Protein AF-A0A961TMH9-F1 (afdb_monomer)

Foldseek 3Di:
DDDDDDDDDDDDDDDDPPPPPPPPPPPQLDCDFVNVQQVLCCVVVVAPDRWAFDQADPQWTWTAGPVGFIKTWHDDPQWIKIWGADPVGIDIDTAWGWDDDRQKIWIQHPVGIWIWGGDPNHIDTDD

Solvent-accessible surface area (backbone atoms only — not comparable to full-atom values): 8004 Å² total; per-residue (Å²): 133,90,82,86,85,92,83,87,86,80,89,80,89,80,82,81,78,83,76,77,75,76,72,74,81,68,84,77,61,64,85,45,72,66,56,50,41,36,52,46,48,24,63,76,69,66,45,96,52,80,41,45,78,76,53,71,58,97,85,23,44,29,31,33,39,95,89,67,52,59,39,32,28,36,79,59,87,58,28,45,30,40,38,38,68,57,98,92,40,81,47,74,49,71,71,28,34,52,50,82,55,80,48,35,39,40,38,41,38,96,91,48,73,50,36,30,38,53,56,96,85,41,74,44,84,44,136

Mean predicted aligned error: 11.3 Å

Sequence (127 aa):
MKSSTCFAVSALAIVAMLAGKARAISDDTEWTDELVCSAGLANYFFLNAAPKRIGEIEGWYAFRSASGATYDCQLQGDVVAFRWKNDSGPMASRSTQFKKSGNTLTIIGDLGTARFRLTDGKWSFVE

Nearest PDB structures (foldseek):
  2qmi-assembly1_C  TM=5.873E-01  e=2.800E-01  Pyrococcus abyssi
  4jpd-assembly1_A  TM=3.457E-01  e=1.145E+00  Burkholderia cenocepacia J2315
  2ga5-assembly1_A  TM=2.977E-01  e=2.192E+00  Saccharomyces cerevisiae
  1yyp-assembly1_A-2  TM=2.680E-01  e=1.145E+00  Human betaherpesvirus 5
  5ixa-assembly1_A  TM=3.631E-01  e=3.569E+00  Human herpesvirus 5 strain AD169

pLDDT: mean 83.45, std 20.76, range [36.0, 98.06]

Secondary structure (DSSP, 8-state):
--------------------------------HHHHHHHHHHHHTT-SSPPEEEEEETTEEEEE-TTS-EEEEEEETTEEEEEEEETTEEEEEEEEEEEEETTEEEEEETTEEEEEEEETTEEEEE-

Structure (mmCIF, N/CA/C/O backbone):
data_AF-A0A961TMH9-F1
#
_entry.id   AF-A0A961TMH9-F1
#
loop_
_atom_site.group_PDB
_atom_site.id
_atom_site.type_symbol
_atom_site.label_atom_id
_atom_site.label_alt_id
_atom_site.label_comp_id
_atom_site.label_asym_id
_atom_site.label_entity_id
_atom_site.label_seq_id
_atom_site.pdbx_PDB_ins_code
_atom_site.Cartn_x
_atom_site.Cartn_y
_atom_site.Cartn_z
_atom_site.occupancy
_atom_site.B_iso_or_equiv
_atom_site.auth_seq_id
_atom_site.auth_comp_id
_atom_site.auth_asym_id
_atom_site.auth_atom_id
_atom_site.pdbx_PDB_model_num
ATOM 1 N N . MET A 1 1 ? -75.963 -35.565 34.763 1.00 39.09 1 MET A N 1
ATOM 2 C CA . MET A 1 1 ? -74.943 -35.883 33.737 1.00 39.09 1 MET A CA 1
ATOM 3 C C . MET A 1 1 ? -74.011 -34.679 33.597 1.00 39.09 1 MET A C 1
ATOM 5 O O . MET A 1 1 ? -74.501 -33.566 33.711 1.00 39.09 1 MET A O 1
ATOM 9 N N . LYS A 1 2 ? -72.700 -34.946 33.457 1.00 36.00 2 LYS A N 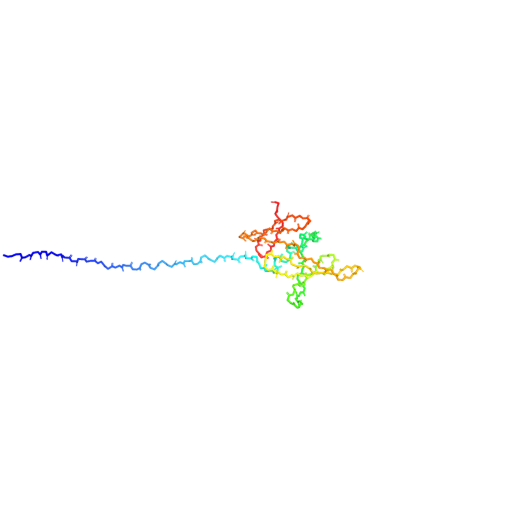1
ATOM 10 C CA . LYS A 1 2 ? -71.545 -34.065 33.113 1.00 36.00 2 LYS A CA 1
ATOM 11 C C . LYS A 1 2 ? -71.925 -32.898 32.163 1.00 36.00 2 LYS A C 1
ATOM 13 O O . LYS A 1 2 ? -72.850 -33.087 31.391 1.00 36.00 2 LYS A O 1
ATOM 18 N N . SER A 1 3 ? -71.294 -31.721 32.061 1.00 38.97 3 SER A N 1
ATOM 19 C CA . SER A 1 3 ? -69.900 -31.253 32.226 1.00 38.97 3 SER A CA 1
ATOM 20 C C . SER A 1 3 ? -69.911 -29.706 32.047 1.00 38.97 3 SER A C 1
ATOM 22 O O . SER A 1 3 ? -70.743 -29.213 31.297 1.00 38.97 3 SER A O 1
ATOM 24 N N . SER A 1 4 ? -69.165 -28.907 32.822 1.00 44.44 4 SER A N 1
ATOM 25 C CA . SER A 1 4 ? -67.848 -28.289 32.505 1.00 44.44 4 SER A CA 1
ATOM 26 C C . SER A 1 4 ? -67.847 -26.911 31.797 1.00 44.44 4 SER A C 1
ATOM 28 O O . SER A 1 4 ? -68.197 -26.807 30.631 1.00 44.44 4 SER A O 1
ATOM 30 N N . THR A 1 5 ? -67.286 -25.930 32.534 1.00 46.62 5 THR A N 1
ATOM 31 C CA . THR A 1 5 ? -66.358 -24.819 32.159 1.00 46.62 5 THR A CA 1
ATOM 32 C C . THR A 1 5 ? -66.803 -23.706 31.191 1.00 46.62 5 THR A C 1
ATOM 34 O O . THR A 1 5 ? -67.273 -23.991 30.105 1.00 46.62 5 THR A O 1
ATOM 37 N N . CYS A 1 6 ? -66.774 -22.407 31.543 1.00 42.47 6 CYS A N 1
ATOM 38 C CA . CYS A 1 6 ? -65.696 -21.495 32.010 1.00 42.47 6 CYS A CA 1
ATOM 39 C C . CYS A 1 6 ? -64.950 -20.803 30.843 1.00 42.47 6 CYS A C 1
ATOM 41 O O . CYS A 1 6 ? -64.363 -21.491 30.019 1.00 42.47 6 CYS A O 1
ATOM 43 N N . PHE A 1 7 ? -64.999 -19.461 30.808 1.00 38.69 7 PHE A N 1
ATOM 44 C CA . PHE A 1 7 ? -63.887 -18.490 30.683 1.00 38.69 7 PHE A CA 1
ATOM 45 C C . PHE A 1 7 ? -64.272 -17.216 29.910 1.00 38.69 7 PHE A C 1
ATOM 47 O O . PHE A 1 7 ? -64.633 -17.238 28.737 1.00 38.69 7 PHE A O 1
ATOM 54 N N . ALA A 1 8 ? -64.158 -16.092 30.622 1.00 44.66 8 ALA A N 1
ATOM 55 C CA . ALA A 1 8 ? -64.150 -14.737 30.095 1.00 44.66 8 ALA A CA 1
ATOM 56 C C . ALA A 1 8 ? -62.844 -14.468 29.333 1.00 44.66 8 ALA A C 1
ATOM 58 O O . ALA A 1 8 ? -61.788 -14.948 29.743 1.00 44.66 8 ALA A O 1
ATOM 59 N N . VAL A 1 9 ? -62.895 -13.638 28.289 1.00 44.34 9 VAL A N 1
ATOM 60 C CA . VAL A 1 9 ? -61.691 -13.036 27.704 1.00 44.34 9 VAL A CA 1
ATOM 61 C C . VAL A 1 9 ? -61.907 -11.533 27.603 1.00 44.34 9 VAL A C 1
ATOM 63 O O . VAL A 1 9 ? -62.640 -11.040 26.749 1.00 44.34 9 VAL A O 1
ATOM 66 N N . SER A 1 10 ? -61.273 -10.823 28.531 1.00 41.34 10 SER A N 1
ATOM 67 C CA . SER A 1 10 ? -61.098 -9.376 28.515 1.00 41.34 10 SER A CA 1
ATOM 68 C C . SER A 1 10 ? -59.789 -9.007 27.816 1.00 41.34 10 SER A C 1
ATOM 70 O O . SER A 1 10 ? -58.779 -9.665 28.030 1.00 41.34 10 SER A O 1
ATOM 72 N N . ALA A 1 11 ? -59.846 -7.872 27.113 1.00 43.22 11 ALA A N 1
ATOM 73 C CA . ALA A 1 11 ? -58.819 -6.832 26.980 1.00 43.22 11 ALA A CA 1
ATOM 74 C C . ALA A 1 11 ? -57.472 -7.158 26.295 1.00 43.22 11 ALA A C 1
ATOM 76 O O . ALA A 1 11 ? -56.721 -8.021 26.721 1.00 43.22 11 ALA A O 1
ATOM 77 N N . LEU A 1 12 ? -57.089 -6.335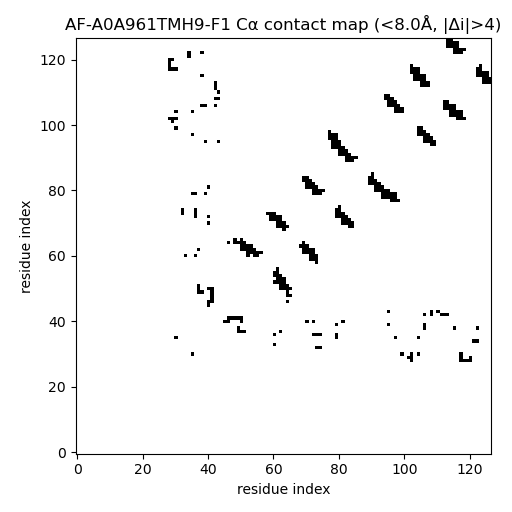 25.312 1.00 39.19 12 LEU A N 1
ATOM 78 C CA . LEU A 1 12 ? -56.139 -5.221 25.498 1.00 39.19 12 LEU A CA 1
ATOM 79 C C . LEU A 1 12 ? -55.905 -4.528 24.141 1.00 39.19 12 LEU A C 1
ATOM 81 O O . LEU A 1 12 ? -55.494 -5.164 23.174 1.00 39.19 12 LEU A O 1
ATOM 85 N N . ALA A 1 13 ? -56.128 -3.216 24.075 1.00 45.12 13 ALA A N 1
ATOM 86 C CA . ALA A 1 13 ? -55.673 -2.394 22.957 1.00 45.12 13 ALA A CA 1
ATOM 87 C C . ALA A 1 13 ? -54.180 -2.082 23.148 1.00 45.12 13 ALA A C 1
ATOM 89 O O . ALA A 1 13 ? -53.793 -1.477 24.147 1.00 45.12 13 ALA A O 1
ATOM 90 N N . ILE A 1 14 ? -53.340 -2.512 22.205 1.00 50.72 14 ILE A N 1
ATOM 91 C CA . ILE A 1 14 ? -51.897 -2.254 22.219 1.00 50.72 14 ILE A CA 1
ATOM 92 C C . ILE A 1 14 ? -51.642 -0.900 21.550 1.00 50.72 14 ILE A C 1
ATOM 94 O O . ILE A 1 14 ? -51.856 -0.734 20.350 1.00 50.72 14 ILE A O 1
ATOM 98 N N . VAL A 1 15 ? -51.172 0.068 22.337 1.00 52.44 15 VAL A N 1
ATOM 99 C CA . VAL A 1 15 ? -50.635 1.342 21.845 1.00 52.44 15 VAL A CA 1
ATOM 100 C C . VAL A 1 15 ? -49.281 1.062 21.195 1.00 52.44 15 VAL A C 1
ATOM 102 O O . VAL A 1 15 ? -48.313 0.717 21.872 1.00 52.44 15 VAL A O 1
ATOM 105 N N . ALA A 1 16 ? -49.211 1.192 19.871 1.00 50.22 16 ALA A N 1
ATOM 106 C CA . ALA A 1 16 ? -47.964 1.101 19.127 1.00 50.22 16 ALA A CA 1
ATOM 107 C C . ALA A 1 16 ? -47.117 2.358 19.385 1.00 50.22 16 ALA A C 1
ATOM 109 O O . ALA A 1 16 ? -47.379 3.429 18.838 1.00 50.22 16 ALA A O 1
ATOM 110 N N . MET A 1 17 ? -46.094 2.231 20.231 1.00 44.44 17 MET A N 1
ATOM 111 C CA . MET A 1 17 ? -45.048 3.241 20.355 1.00 44.44 17 MET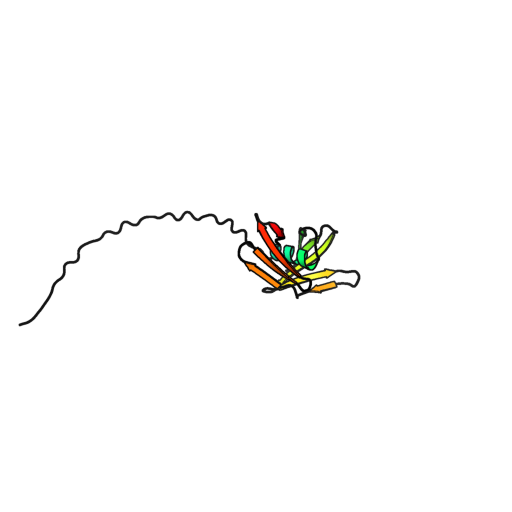 A CA 1
ATOM 112 C C . MET A 1 17 ? -44.183 3.210 19.092 1.00 44.44 17 MET A C 1
ATOM 114 O O . MET A 1 17 ? -43.397 2.286 18.879 1.00 44.44 17 MET A O 1
ATOM 118 N N . LEU A 1 18 ? -44.323 4.235 18.252 1.00 47.03 18 LEU A N 1
ATOM 119 C CA . LEU A 1 18 ? -43.384 4.555 17.181 1.00 47.03 18 LEU A CA 1
ATOM 120 C C . LEU A 1 18 ? -42.065 5.028 17.808 1.00 47.03 18 LEU A C 1
ATOM 122 O O . LEU A 1 18 ? -41.798 6.220 17.934 1.00 47.03 18 LEU A O 1
ATOM 126 N N . ALA A 1 19 ? -41.231 4.074 18.217 1.00 53.84 19 ALA A N 1
ATOM 127 C CA . ALA A 1 19 ? -39.822 4.320 18.466 1.00 53.84 19 ALA A CA 1
ATOM 128 C C . ALA A 1 19 ? -39.150 4.569 17.110 1.00 53.84 19 ALA A C 1
ATOM 130 O O . ALA A 1 19 ? -38.723 3.640 16.419 1.00 53.84 19 ALA A O 1
ATOM 131 N N . GLY A 1 20 ? -39.095 5.839 16.709 1.00 42.19 20 GLY A N 1
ATOM 132 C CA . GLY A 1 20 ? -38.206 6.295 15.654 1.00 42.19 20 GLY A CA 1
ATOM 133 C C . GLY A 1 20 ? -36.780 5.932 16.047 1.00 42.19 20 GLY A C 1
ATOM 134 O O . GLY A 1 20 ? -36.162 6.609 16.865 1.00 42.19 20 GLY A O 1
ATOM 135 N N . LYS A 1 21 ? -36.261 4.834 15.491 1.00 45.84 21 LYS A N 1
ATOM 136 C CA . LYS A 1 21 ? -34.830 4.551 15.501 1.00 45.84 21 LYS A CA 1
ATOM 137 C C . LYS A 1 21 ? -34.163 5.700 14.758 1.00 45.84 21 LYS A C 1
ATOM 139 O O . LYS A 1 21 ? -34.158 5.721 13.528 1.00 45.84 21 LYS A O 1
ATOM 144 N N . ALA A 1 22 ? -33.603 6.648 15.502 1.00 51.56 22 ALA A N 1
ATOM 145 C CA . ALA A 1 22 ? -32.507 7.448 14.998 1.00 51.56 22 ALA A CA 1
ATOM 146 C C . ALA A 1 22 ? -31.460 6.446 14.496 1.00 51.56 22 ALA A C 1
ATOM 148 O O . ALA A 1 22 ? -30.851 5.721 15.284 1.00 51.56 22 ALA A O 1
ATOM 149 N N . ARG A 1 23 ? -31.323 6.320 13.173 1.00 44.03 23 ARG A N 1
ATOM 150 C CA . ARG A 1 23 ? -30.123 5.724 12.599 1.00 44.03 23 ARG A CA 1
ATOM 151 C C . ARG A 1 23 ? -28.995 6.628 13.071 1.00 44.03 23 ARG A C 1
ATOM 153 O O . ARG A 1 23 ? -28.899 7.763 12.616 1.00 44.03 23 ARG A O 1
ATOM 160 N N . ALA A 1 24 ? -28.193 6.144 14.015 1.00 48.50 24 ALA A N 1
ATOM 161 C CA . ALA A 1 24 ? -26.837 6.638 14.132 1.00 48.50 24 ALA A CA 1
ATOM 162 C C . ALA A 1 24 ? -26.253 6.523 12.722 1.00 48.50 24 ALA A C 1
ATOM 164 O O . ALA A 1 24 ? -26.231 5.431 12.150 1.00 48.50 24 ALA A O 1
ATOM 165 N N . ILE A 1 25 ? -25.915 7.661 12.123 1.00 44.00 25 ILE A N 1
ATOM 166 C CA . ILE A 1 25 ? -25.046 7.687 10.958 1.00 44.00 25 ILE A CA 1
ATOM 167 C C . ILE A 1 25 ? -23.722 7.186 11.518 1.00 44.00 25 ILE A C 1
ATOM 169 O O . ILE A 1 25 ? -22.985 7.927 12.161 1.00 44.00 25 ILE A O 1
ATOM 173 N N . SER A 1 26 ? -23.528 5.875 11.422 1.00 44.66 26 SER A N 1
ATOM 174 C CA . SER A 1 26 ? -22.214 5.291 11.541 1.00 44.66 26 SER A CA 1
ATOM 175 C C . SER A 1 26 ? -21.420 5.924 10.412 1.00 44.66 26 SER A C 1
ATOM 177 O O . SER A 1 26 ? -21.771 5.749 9.244 1.00 44.66 26 SER A O 1
ATOM 179 N N . ASP A 1 27 ? -20.428 6.741 10.748 1.00 50.25 27 ASP A N 1
ATOM 180 C CA . ASP A 1 27 ? -19.329 7.009 9.830 1.00 50.25 27 ASP A CA 1
ATOM 181 C C . ASP A 1 27 ? -18.635 5.653 9.642 1.00 50.25 27 ASP A C 1
ATOM 183 O O . ASP A 1 27 ? -17.678 5.322 10.345 1.00 50.25 27 ASP A O 1
ATOM 187 N N . ASP A 1 28 ? -19.198 4.808 8.770 1.00 56.50 28 ASP A N 1
ATOM 188 C CA . ASP A 1 28 ? -18.676 3.494 8.396 1.00 56.50 28 ASP A CA 1
ATOM 189 C C . ASP A 1 28 ? -17.413 3.721 7.559 1.00 56.50 28 ASP A C 1
ATOM 191 O O . ASP A 1 28 ? -17.350 3.497 6.352 1.00 56.50 28 ASP A O 1
ATOM 195 N N . THR A 1 29 ? -16.386 4.242 8.221 1.00 73.19 29 THR A N 1
ATOM 196 C CA . THR A 1 29 ? -15.031 4.331 7.713 1.00 73.19 29 THR A CA 1
ATOM 197 C C . THR A 1 29 ? -14.500 2.899 7.675 1.00 73.19 29 THR A C 1
ATOM 199 O O . THR A 1 29 ? -13.925 2.393 8.640 1.00 73.19 29 THR A O 1
ATOM 202 N N . GLU A 1 30 ? -14.789 2.210 6.572 1.00 89.56 30 GLU A N 1
ATOM 203 C CA . GLU A 1 30 ? -14.413 0.822 6.319 1.00 89.56 30 GLU A CA 1
ATOM 204 C C . GLU A 1 30 ? -13.114 0.736 5.503 1.00 89.56 30 GLU A C 1
ATOM 206 O O . GLU A 1 30 ? -12.812 1.567 4.643 1.00 89.56 30 GLU A O 1
ATOM 211 N N . TRP A 1 31 ? -12.333 -0.313 5.756 1.00 94.69 31 TRP A N 1
ATOM 212 C CA . TRP A 1 31 ? -11.161 -0.652 4.958 1.00 94.69 31 TRP A CA 1
ATOM 213 C C . TRP A 1 31 ? -11.551 -1.115 3.552 1.00 94.69 31 TRP A C 1
ATOM 215 O O . TRP A 1 31 ? -11.827 -2.298 3.331 1.00 94.69 31 TRP A O 1
ATOM 225 N N . THR A 1 32 ? -11.500 -0.195 2.592 1.00 94.94 32 THR A N 1
ATOM 226 C CA . THR A 1 32 ? -11.625 -0.509 1.163 1.00 94.94 32 THR A CA 1
ATOM 227 C C . THR A 1 32 ? -10.399 -1.260 0.646 1.00 94.94 32 THR A C 1
ATOM 229 O O . THR A 1 32 ? -9.314 -1.195 1.232 1.00 94.94 32 THR A O 1
ATOM 232 N N . ASP A 1 33 ? -10.548 -1.952 -0.481 1.00 95.75 33 ASP A N 1
ATOM 233 C CA . ASP A 1 33 ? -9.452 -2.712 -1.089 1.00 95.75 33 ASP A CA 1
ATOM 234 C C . ASP A 1 33 ? -8.279 -1.810 -1.490 1.00 95.75 33 ASP A C 1
ATOM 236 O O . ASP A 1 33 ? -7.118 -2.164 -1.284 1.00 95.75 33 ASP A O 1
ATOM 240 N N . GLU A 1 34 ? -8.577 -0.595 -1.958 1.00 95.44 34 GLU A N 1
ATOM 241 C CA . GLU A 1 34 ? -7.581 0.442 -2.232 1.00 95.44 34 GLU A CA 1
ATOM 242 C C . GLU A 1 34 ? -6.773 0.803 -0.973 1.00 95.44 34 GLU A C 1
ATOM 244 O O . GLU A 1 34 ? -5.543 0.887 -1.025 1.00 95.44 34 GLU A O 1
ATOM 249 N N . LEU A 1 35 ? -7.443 0.986 0.170 1.00 96.44 35 LEU A N 1
ATOM 250 C CA . LEU A 1 35 ? -6.789 1.333 1.434 1.00 96.44 35 LEU A CA 1
ATOM 251 C C . LEU A 1 35 ? -5.934 0.180 1.968 1.00 96.44 35 LEU A C 1
ATOM 253 O O . LEU A 1 35 ? -4.819 0.418 2.434 1.00 96.44 35 LEU A O 1
ATOM 257 N N . VAL A 1 36 ? -6.413 -1.064 1.853 1.00 97.38 36 VAL A N 1
ATOM 258 C CA . VAL A 1 36 ? -5.622 -2.258 2.193 1.00 97.38 36 VAL A CA 1
ATOM 259 C C . VAL A 1 36 ? -4.387 -2.348 1.305 1.00 97.38 36 VAL A C 1
ATOM 261 O O . VAL A 1 36 ? -3.291 -2.569 1.812 1.00 97.38 36 VAL A O 1
ATOM 264 N N . CYS A 1 37 ? -4.539 -2.126 -0.001 1.00 97.44 37 CYS A N 1
ATOM 265 C CA . CYS A 1 37 ? -3.424 -2.109 -0.938 1.00 97.44 37 CYS A CA 1
ATOM 266 C C . CYS A 1 37 ? -2.392 -1.031 -0.595 1.00 97.44 37 CYS A C 1
ATOM 268 O O . CYS A 1 37 ? -1.196 -1.310 -0.550 1.00 97.44 37 CYS A O 1
ATOM 270 N N . SER A 1 38 ? -2.848 0.187 -0.309 1.00 97.19 38 SER A N 1
ATOM 271 C CA . SER A 1 38 ? -1.988 1.307 0.074 1.00 97.19 38 SER A CA 1
ATOM 272 C C . SER A 1 38 ? -1.178 1.002 1.344 1.00 97.19 38 SER A C 1
ATOM 274 O O . SER A 1 38 ? 0.043 1.179 1.348 1.00 97.19 38 SER A O 1
ATOM 276 N N . ALA A 1 39 ? -1.823 0.470 2.389 1.00 96.69 39 ALA A N 1
ATOM 277 C CA . ALA A 1 39 ? -1.158 0.064 3.630 1.00 96.69 39 ALA A CA 1
ATOM 278 C C . ALA A 1 39 ? -0.229 -1.150 3.431 1.00 96.69 39 ALA A C 1
ATOM 280 O O . ALA A 1 39 ? 0.885 -1.184 3.954 1.00 96.69 39 ALA A O 1
ATOM 281 N N . GLY A 1 40 ? -0.652 -2.129 2.627 1.00 96.50 40 GLY A N 1
ATOM 282 C CA . GLY A 1 40 ? 0.141 -3.306 2.278 1.00 96.50 40 GLY A CA 1
ATOM 283 C C . GLY A 1 40 ? 1.434 -2.940 1.551 1.00 96.50 40 GLY A C 1
ATOM 284 O O . GLY A 1 40 ? 2.500 -3.422 1.929 1.00 96.50 40 GLY A O 1
ATOM 285 N N . LEU A 1 41 ? 1.359 -2.036 0.569 1.00 96.56 41 LEU A N 1
ATOM 286 C CA . LEU A 1 41 ? 2.529 -1.492 -0.124 1.00 96.56 41 LEU A CA 1
ATOM 287 C C . LEU A 1 41 ? 3.455 -0.744 0.835 1.00 96.56 41 LEU A C 1
ATOM 289 O O . LEU A 1 41 ? 4.671 -0.915 0.765 1.00 96.56 41 LEU A O 1
ATOM 293 N N . ALA A 1 42 ? 2.891 0.063 1.738 1.00 95.25 42 ALA A N 1
ATOM 294 C CA . ALA A 1 42 ? 3.679 0.786 2.727 1.00 95.25 42 ALA A CA 1
ATOM 295 C C . ALA A 1 42 ? 4.458 -0.159 3.651 1.00 95.25 42 ALA A C 1
ATOM 297 O O . ALA A 1 42 ? 5.632 0.094 3.908 1.00 95.25 42 ALA A O 1
ATOM 298 N N . ASN A 1 43 ? 3.843 -1.266 4.081 1.00 95.31 43 ASN A N 1
ATOM 299 C CA . ASN A 1 43 ? 4.522 -2.296 4.864 1.00 95.31 43 ASN A CA 1
ATOM 300 C C . ASN A 1 43 ? 5.580 -3.052 4.042 1.00 95.31 43 ASN A C 1
ATOM 302 O O . ASN A 1 43 ? 6.729 -3.142 4.454 1.00 95.31 43 ASN A O 1
ATOM 306 N N . TYR A 1 44 ? 5.204 -3.587 2.876 1.00 95.00 44 TYR A N 1
ATOM 307 C CA . TYR A 1 44 ? 6.068 -4.475 2.089 1.00 95.00 44 TYR A CA 1
ATOM 308 C C . TYR A 1 44 ? 7.308 -3.761 1.536 1.00 95.00 44 TYR A C 1
ATOM 310 O O . TYR A 1 44 ? 8.399 -4.325 1.531 1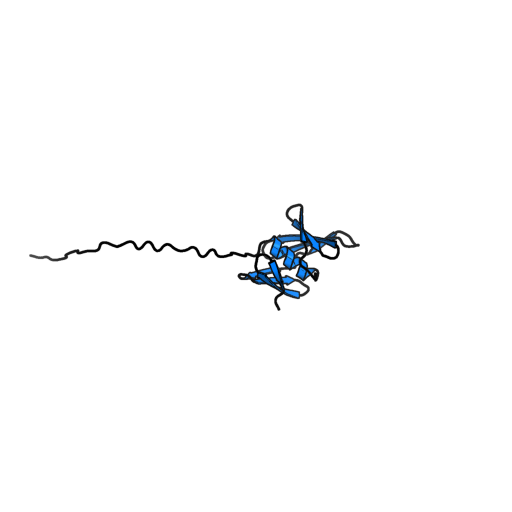.00 95.00 44 TYR A O 1
ATOM 318 N N . PHE A 1 45 ? 7.150 -2.513 1.088 1.00 94.00 45 PHE A N 1
ATOM 319 C CA . PHE A 1 45 ? 8.234 -1.711 0.514 1.00 94.00 45 PHE A CA 1
ATOM 320 C C . PHE A 1 45 ? 8.832 -0.699 1.500 1.00 94.00 45 PHE A C 1
ATOM 322 O O . PHE A 1 45 ? 9.618 0.149 1.079 1.00 94.00 45 PHE A O 1
ATOM 329 N N . PHE A 1 46 ? 8.463 -0.764 2.786 1.00 93.62 46 PHE A N 1
ATOM 330 C CA . PHE A 1 46 ? 8.926 0.155 3.835 1.00 93.62 46 PHE A CA 1
ATOM 331 C C . PHE A 1 46 ? 8.800 1.634 3.439 1.00 93.62 46 PHE A C 1
ATOM 333 O O . PHE A 1 46 ? 9.744 2.422 3.534 1.00 93.62 46 PHE A O 1
ATOM 340 N N . LEU A 1 47 ? 7.629 2.018 2.930 1.00 93.62 47 LEU A N 1
ATOM 341 C CA . LEU A 1 47 ? 7.409 3.384 2.468 1.00 93.62 47 LEU A CA 1
ATOM 342 C C . LEU A 1 47 ? 7.232 4.325 3.665 1.00 93.62 47 LEU A C 1
ATOM 344 O O . LEU A 1 47 ? 6.374 4.114 4.515 1.00 93.62 47 LEU A O 1
ATOM 348 N N . ASN A 1 48 ? 7.975 5.434 3.664 1.00 89.38 48 ASN A N 1
ATOM 349 C CA . ASN A 1 48 ? 7.890 6.470 4.704 1.00 89.38 48 ASN A CA 1
ATOM 350 C C . ASN A 1 48 ? 6.579 7.283 4.678 1.00 89.38 48 ASN A C 1
ATOM 352 O O . ASN A 1 48 ? 6.349 8.119 5.547 1.00 89.38 48 ASN A O 1
ATOM 356 N N . ALA A 1 49 ? 5.747 7.098 3.653 1.00 91.50 49 ALA A N 1
ATOM 357 C CA . ALA A 1 49 ? 4.46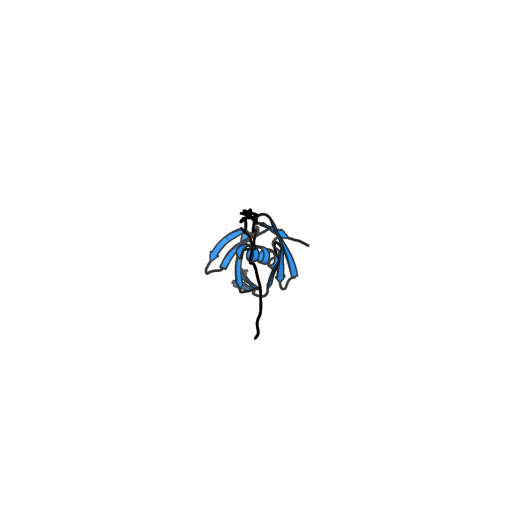8 7.775 3.493 1.00 91.50 49 ALA A CA 1
ATOM 358 C C . ALA A 1 49 ? 3.510 6.911 2.669 1.00 91.50 49 ALA A C 1
ATOM 360 O O . ALA A 1 49 ? 3.944 6.077 1.868 1.00 91.50 49 ALA A O 1
ATOM 361 N N . ALA A 1 50 ? 2.210 7.162 2.826 1.00 94.00 50 ALA A N 1
ATOM 362 C CA . ALA A 1 50 ? 1.187 6.514 2.020 1.00 94.00 50 ALA A CA 1
ATOM 363 C C . ALA A 1 50 ? 1.423 6.794 0.523 1.00 94.00 50 ALA A C 1
ATOM 365 O O . ALA A 1 50 ? 1.548 7.962 0.130 1.00 94.00 50 ALA A O 1
ATOM 366 N N . PRO A 1 51 ? 1.495 5.760 -0.333 1.00 97.12 51 PRO A N 1
ATOM 367 C CA . PRO A 1 51 ? 1.647 5.974 -1.760 1.00 97.12 51 PRO A CA 1
ATOM 368 C C . PRO A 1 51 ? 0.344 6.526 -2.354 1.00 97.12 51 PRO A C 1
ATOM 370 O O . PRO A 1 51 ? -0.759 6.191 -1.917 1.00 97.12 51 PRO A O 1
ATOM 373 N N . LYS A 1 52 ? 0.466 7.375 -3.377 1.00 97.19 52 LYS A N 1
ATOM 374 C CA . LYS A 1 52 ? -0.674 8.017 -4.038 1.00 97.19 52 LYS A CA 1
ATOM 375 C C . LYS A 1 52 ? -1.248 7.093 -5.107 1.00 97.19 52 LYS A C 1
ATOM 377 O O . LYS A 1 52 ? -0.494 6.636 -5.966 1.00 97.19 52 LYS A O 1
ATOM 382 N N . ARG A 1 53 ? -2.566 6.877 -5.119 1.00 96.88 53 ARG A N 1
ATOM 383 C CA . ARG A 1 53 ? -3.224 6.182 -6.232 1.00 96.88 53 ARG A CA 1
ATOM 384 C C . ARG A 1 53 ? -3.112 7.006 -7.516 1.00 96.88 53 ARG A C 1
ATOM 386 O O . ARG A 1 53 ? -3.401 8.204 -7.524 1.00 96.88 53 ARG A O 1
ATOM 393 N N . ILE A 1 54 ? -2.682 6.355 -8.592 1.00 97.69 54 ILE A N 1
ATOM 394 C CA . ILE A 1 54 ? -2.514 6.962 -9.920 1.00 97.69 54 ILE A CA 1
ATOM 395 C C . ILE A 1 54 ? -3.422 6.341 -10.984 1.00 97.69 54 ILE A C 1
ATOM 397 O O . ILE A 1 54 ? -3.519 6.886 -12.079 1.00 97.69 54 ILE A O 1
ATOM 401 N N . GLY A 1 55 ? -4.105 5.240 -10.672 1.00 96.69 55 GLY A N 1
ATOM 402 C CA . GLY A 1 55 ? -5.080 4.638 -11.571 1.00 96.69 55 GLY A CA 1
ATOM 403 C C . GLY A 1 55 ? -5.372 3.184 -11.236 1.00 96.69 55 GLY A C 1
ATOM 404 O O . GLY A 1 55 ? -5.219 2.741 -10.094 1.00 96.69 55 GLY A O 1
ATOM 405 N N . GLU A 1 56 ? -5.803 2.459 -12.258 1.00 96.25 56 GLU A N 1
ATOM 406 C CA . GLU A 1 56 ? -6.056 1.026 -12.228 1.00 96.25 56 GLU A CA 1
ATOM 407 C C . GLU A 1 56 ? -5.767 0.445 -13.615 1.00 96.25 56 GLU A C 1
ATOM 409 O O . GLU A 1 56 ? -6.105 1.063 -14.626 1.00 96.25 56 GLU A O 1
ATOM 414 N N . ILE A 1 57 ? -5.103 -0.709 -13.668 1.00 91.56 57 ILE A N 1
ATOM 415 C CA . ILE A 1 57 ? -4.684 -1.358 -14.914 1.00 91.56 57 ILE A CA 1
ATOM 416 C C . ILE A 1 57 ? -4.974 -2.851 -14.789 1.00 91.56 57 ILE A C 1
ATOM 418 O O . ILE A 1 57 ? -4.350 -3.533 -13.976 1.00 91.56 57 ILE A O 1
ATOM 422 N N . GLU A 1 58 ? -5.904 -3.354 -15.604 1.00 91.50 58 GLU A N 1
ATOM 423 C CA . GLU A 1 58 ? -6.281 -4.779 -15.649 1.00 91.50 58 GLU A CA 1
ATOM 424 C C . GLU A 1 58 ? -6.739 -5.333 -14.284 1.00 91.50 58 GLU A C 1
ATOM 426 O O . GLU A 1 58 ? -6.404 -6.454 -13.905 1.00 91.50 58 GLU A O 1
ATOM 431 N N . GLY A 1 59 ? -7.475 -4.527 -13.510 1.00 92.44 59 GLY A N 1
ATOM 432 C CA . GLY A 1 59 ? -7.951 -4.905 -12.174 1.00 92.44 59 GLY A CA 1
ATOM 433 C C . GLY A 1 59 ? -6.882 -4.853 -11.077 1.00 92.44 59 GLY A C 1
ATOM 434 O O . GLY A 1 59 ? -7.078 -5.428 -10.005 1.00 92.44 59 GLY A O 1
ATOM 435 N N . TRP A 1 60 ? -5.746 -4.198 -11.334 1.00 96.94 60 TRP A N 1
ATOM 436 C CA . TRP A 1 60 ? -4.736 -3.873 -10.328 1.00 96.94 60 TRP A CA 1
ATOM 437 C C . TRP A 1 60 ? -4.743 -2.377 -10.046 1.00 96.94 60 TRP A C 1
ATOM 439 O O . TRP A 1 60 ? -4.624 -1.568 -10.968 1.00 96.94 60 TRP A O 1
ATOM 449 N N . TYR A 1 61 ? -4.807 -2.001 -8.775 1.00 97.88 61 TYR A N 1
ATOM 450 C CA . TYR A 1 61 ? -4.637 -0.619 -8.350 1.00 97.88 61 TYR A CA 1
ATOM 451 C C . TYR A 1 61 ? -3.193 -0.182 -8.562 1.00 97.88 61 TYR A C 1
ATOM 453 O O . TYR A 1 61 ? -2.283 -0.817 -8.035 1.00 97.88 61 TYR A O 1
ATOM 461 N N . ALA A 1 62 ? -2.988 0.920 -9.278 1.00 97.62 62 ALA A N 1
ATOM 462 C CA . ALA A 1 62 ? -1.665 1.482 -9.518 1.00 97.62 62 ALA A CA 1
ATOM 463 C C . ALA A 1 62 ? -1.377 2.618 -8.529 1.00 97.62 62 ALA A C 1
ATOM 465 O O . ALA A 1 62 ? -2.175 3.554 -8.376 1.00 97.62 62 ALA A O 1
ATOM 466 N N . PHE A 1 63 ? -0.212 2.564 -7.888 1.00 98.06 63 PHE A N 1
ATOM 467 C CA . PHE A 1 63 ? 0.227 3.504 -6.862 1.00 98.06 63 PHE A CA 1
ATOM 468 C C . PHE A 1 63 ? 1.625 4.049 -7.150 1.00 98.06 63 PHE A C 1
ATOM 470 O O . PHE A 1 63 ? 2.489 3.348 -7.673 1.00 98.06 63 PHE A O 1
ATOM 477 N N . ARG A 1 64 ? 1.877 5.295 -6.735 1.00 97.38 64 ARG A N 1
ATOM 478 C CA . ARG A 1 64 ? 3.189 5.945 -6.819 1.00 97.38 64 ARG A CA 1
ATOM 479 C C . ARG A 1 64 ? 3.692 6.363 -5.441 1.00 97.38 64 ARG A C 1
ATOM 481 O O . ARG A 1 64 ? 2.990 7.072 -4.718 1.00 97.38 64 ARG A O 1
ATOM 488 N N . SER A 1 65 ? 4.908 5.954 -5.079 1.00 96.94 65 SER A N 1
ATOM 489 C CA . SER A 1 65 ? 5.563 6.416 -3.847 1.00 96.94 65 SER A CA 1
ATOM 490 C C . SER A 1 65 ? 6.071 7.852 -3.973 1.00 96.94 65 SER A C 1
ATOM 492 O O . SER A 1 65 ? 6.233 8.388 -5.070 1.00 96.94 65 SER A O 1
ATOM 494 N N . ALA A 1 66 ? 6.420 8.454 -2.833 1.00 95.31 66 ALA A N 1
ATOM 495 C CA . ALA A 1 66 ? 7.091 9.753 -2.787 1.00 95.31 66 ALA A CA 1
ATOM 496 C C . ALA A 1 66 ? 8.451 9.760 -3.517 1.00 95.31 66 ALA A C 1
ATOM 498 O O . ALA A 1 66 ? 8.833 10.777 -4.085 1.00 95.31 66 ALA A O 1
ATOM 499 N N . SER A 1 67 ? 9.153 8.621 -3.562 1.00 94.12 67 SER A N 1
ATOM 500 C CA . SER A 1 67 ? 10.397 8.453 -4.332 1.00 94.12 67 SER A CA 1
ATOM 501 C C . SER A 1 67 ? 10.180 8.336 -5.846 1.00 94.12 67 SER A C 1
ATOM 503 O O . SER A 1 67 ? 11.141 8.279 -6.605 1.00 94.12 67 SER A O 1
ATOM 505 N N . GLY A 1 68 ? 8.926 8.291 -6.302 1.00 94.25 68 GLY A N 1
ATOM 506 C CA . GLY A 1 68 ? 8.566 8.238 -7.715 1.00 94.25 68 GLY A CA 1
ATOM 507 C C . GLY A 1 68 ? 8.423 6.831 -8.297 1.00 94.25 68 GLY A C 1
ATOM 508 O O . GLY A 1 68 ? 7.995 6.733 -9.449 1.00 94.25 68 GLY A O 1
ATOM 509 N N . ALA A 1 69 ? 8.711 5.779 -7.525 1.00 95.00 69 ALA A N 1
ATOM 510 C CA . ALA A 1 69 ? 8.519 4.388 -7.928 1.00 95.00 69 ALA A CA 1
ATOM 511 C C . ALA A 1 69 ? 7.028 4.035 -8.043 1.00 95.00 69 ALA A C 1
ATOM 513 O O . ALA A 1 69 ? 6.194 4.573 -7.311 1.00 95.00 69 ALA A O 1
ATOM 514 N N . THR A 1 70 ? 6.705 3.147 -8.985 1.00 96.12 70 THR A N 1
ATOM 515 C CA . THR A 1 70 ? 5.334 2.690 -9.246 1.00 96.12 70 THR A CA 1
ATOM 516 C C . THR A 1 70 ? 5.192 1.230 -8.851 1.00 96.12 70 THR A C 1
ATOM 518 O O . THR A 1 70 ? 6.045 0.406 -9.185 1.00 96.12 70 THR A O 1
ATOM 521 N N . TYR A 1 71 ? 4.102 0.937 -8.157 1.00 96.69 71 TYR A N 1
ATOM 522 C CA . TYR A 1 71 ? 3.743 -0.391 -7.691 1.00 96.69 71 TYR A CA 1
ATOM 523 C C . TYR A 1 71 ? 2.277 -0.607 -7.999 1.00 96.69 71 TYR A C 1
ATOM 525 O O . TYR A 1 71 ? 1.472 0.303 -7.784 1.00 96.69 71 TYR A O 1
ATOM 533 N N . ASP A 1 72 ? 1.929 -1.817 -8.407 1.00 97.50 72 ASP A N 1
ATOM 534 C CA . ASP A 1 72 ? 0.532 -2.188 -8.503 1.00 97.50 72 ASP A CA 1
ATOM 535 C C . ASP A 1 72 ? 0.184 -3.235 -7.456 1.00 97.50 72 ASP A C 1
ATOM 537 O O . ASP A 1 72 ? 1.013 -4.057 -7.050 1.00 97.50 72 ASP A O 1
ATOM 541 N N . CYS A 1 73 ? -1.067 -3.188 -7.024 1.00 97.44 73 CYS A N 1
ATOM 542 C CA . CYS A 1 73 ? -1.597 -4.039 -5.983 1.00 97.44 73 CYS A CA 1
ATOM 543 C C . CYS A 1 73 ? -2.973 -4.585 -6.356 1.00 97.44 73 CYS A C 1
ATOM 545 O O . CYS A 1 73 ? -3.784 -3.899 -6.978 1.00 97.44 73 CYS A O 1
ATOM 547 N N . GLN A 1 74 ? -3.240 -5.817 -5.941 1.00 97.50 74 GLN A N 1
ATOM 548 C CA . GLN A 1 74 ? -4.539 -6.459 -6.073 1.00 97.50 74 GLN A CA 1
ATOM 549 C C . GLN A 1 74 ? -4.811 -7.329 -4.844 1.00 97.50 74 GLN A C 1
ATOM 551 O O . GLN A 1 74 ? -3.910 -8.015 -4.361 1.00 97.50 74 GLN A O 1
ATOM 556 N N . LEU A 1 75 ? -6.054 -7.338 -4.360 1.00 96.75 75 LEU A N 1
ATOM 557 C CA . LEU A 1 75 ? -6.471 -8.280 -3.322 1.00 96.75 75 LEU A CA 1
ATOM 558 C C . LEU A 1 75 ? -6.932 -9.604 -3.933 1.00 96.75 75 LEU A C 1
ATOM 560 O O . LEU A 1 75 ? -7.661 -9.634 -4.923 1.00 96.75 75 LEU A O 1
ATOM 564 N N . GLN A 1 76 ? -6.502 -10.705 -3.325 1.00 95.12 76 GLN A N 1
ATOM 565 C CA . GLN A 1 76 ? -6.834 -12.073 -3.711 1.00 95.12 76 GLN A CA 1
ATOM 566 C C . GLN A 1 76 ? -7.259 -12.833 -2.453 1.00 95.12 76 GLN A C 1
ATOM 568 O O . GLN A 1 76 ? -6.439 -13.451 -1.779 1.00 95.12 76 GLN A O 1
ATOM 573 N N . GLY A 1 77 ? -8.543 -12.741 -2.101 1.00 9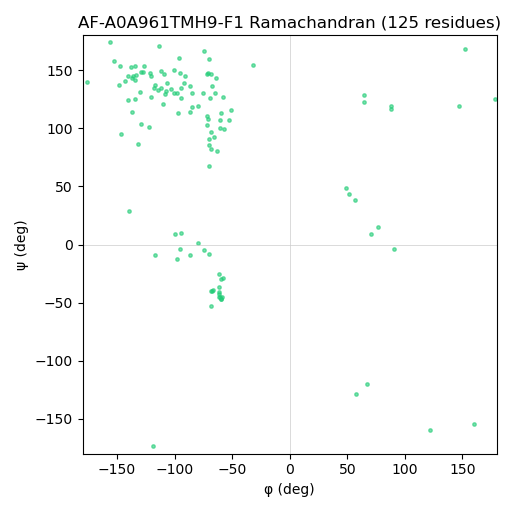4.31 77 GLY A N 1
ATOM 574 C CA . GLY A 1 77 ? -9.032 -13.245 -0.816 1.00 94.31 77 GLY A CA 1
ATOM 575 C C . GLY A 1 77 ? -8.458 -12.433 0.347 1.00 94.31 77 GLY A C 1
ATOM 576 O O . GLY A 1 77 ? -8.666 -11.224 0.411 1.00 94.31 77 GLY A O 1
ATOM 577 N N . ASP A 1 78 ? -7.733 -13.091 1.249 1.00 95.88 78 ASP A N 1
ATOM 578 C CA . ASP A 1 78 ? -7.032 -12.493 2.394 1.00 95.88 78 ASP A CA 1
ATOM 579 C C . ASP A 1 78 ? -5.554 -12.164 2.104 1.00 95.88 78 ASP A C 1
ATOM 581 O O . ASP A 1 78 ? -4.796 -11.802 3.008 1.00 95.88 78 ASP A O 1
ATOM 585 N N . VAL A 1 79 ? -5.147 -12.250 0.835 1.00 97.12 79 VAL A N 1
ATOM 586 C CA . VAL A 1 79 ? -3.793 -11.949 0.362 1.00 97.12 79 VAL A CA 1
ATOM 587 C C . VAL A 1 79 ? -3.768 -10.628 -0.407 1.00 97.12 79 VAL A C 1
ATOM 589 O O . VAL A 1 79 ? -4.638 -10.338 -1.226 1.00 97.12 79 VAL A O 1
ATOM 592 N N . VAL A 1 80 ? -2.721 -9.841 -0.174 1.00 97.62 80 VAL A N 1
ATOM 593 C CA . VAL A 1 80 ? -2.324 -8.676 -0.960 1.00 97.62 80 VAL A CA 1
ATOM 594 C C . VAL A 1 80 ? -1.235 -9.109 -1.942 1.00 97.62 80 VAL A C 1
ATOM 596 O O . VAL A 1 80 ? -0.126 -9.477 -1.549 1.00 97.62 80 VAL A O 1
ATOM 599 N N . ALA A 1 81 ? -1.555 -9.086 -3.232 1.00 97.38 81 ALA A N 1
ATOM 600 C CA . ALA A 1 81 ? -0.606 -9.337 -4.305 1.00 97.38 81 ALA A CA 1
ATOM 601 C C . ALA A 1 81 ? 0.011 -8.020 -4.786 1.00 97.38 81 ALA A C 1
ATOM 603 O O . ALA A 1 81 ? -0.697 -7.032 -4.978 1.00 97.38 81 ALA A O 1
ATOM 604 N N . PHE A 1 82 ? 1.317 -8.026 -5.044 1.00 96.81 82 PHE A N 1
ATOM 605 C CA . PHE A 1 82 ? 2.069 -6.879 -5.547 1.00 96.81 82 PHE A CA 1
ATOM 606 C C . PHE A 1 82 ? 2.738 -7.202 -6.878 1.00 96.81 82 PHE A C 1
ATOM 608 O O . PHE A 1 82 ? 3.206 -8.324 -7.086 1.00 96.81 82 PHE A O 1
ATOM 615 N N . ARG A 1 83 ? 2.859 -6.197 -7.744 1.00 96.19 83 ARG A N 1
ATOM 616 C CA . ARG A 1 83 ? 3.738 -6.219 -8.919 1.00 96.19 83 ARG A CA 1
ATOM 617 C C . ARG A 1 83 ? 4.467 -4.887 -9.061 1.00 96.19 83 ARG A C 1
ATOM 619 O O . ARG A 1 83 ? 3.918 -3.833 -8.753 1.00 96.19 83 ARG A O 1
ATOM 626 N N . TRP A 1 84 ? 5.718 -4.935 -9.496 1.00 95.31 84 TRP A N 1
ATOM 627 C CA . TRP A 1 84 ? 6.548 -3.747 -9.697 1.00 95.31 84 TRP A CA 1
ATOM 628 C C . TRP A 1 84 ? 7.647 -4.031 -10.717 1.00 95.31 84 TRP A C 1
ATOM 630 O O . TRP A 1 84 ? 7.807 -5.160 -11.176 1.00 95.31 84 TRP A O 1
ATOM 640 N N . LYS A 1 85 ? 8.413 -3.006 -11.082 1.00 93.00 85 LYS A N 1
ATOM 641 C CA . LYS A 1 85 ? 9.591 -3.150 -11.939 1.00 93.00 85 LYS A CA 1
ATOM 642 C C . LYS A 1 85 ? 10.836 -2.716 -11.175 1.00 93.00 85 LYS A C 1
ATOM 644 O O . LYS A 1 85 ? 10.820 -1.671 -10.529 1.00 93.00 85 LYS A O 1
ATOM 649 N N . ASN A 1 86 ? 11.897 -3.507 -11.266 1.00 90.19 86 ASN A N 1
ATOM 650 C CA . ASN A 1 86 ? 13.241 -3.127 -10.838 1.00 90.19 86 ASN A CA 1
ATOM 651 C C . ASN A 1 86 ? 14.204 -3.167 -12.038 1.00 90.19 86 ASN A C 1
ATOM 653 O O . ASN A 1 86 ? 13.780 -3.379 -13.179 1.00 90.19 86 ASN A O 1
ATOM 657 N N . ASP A 1 87 ? 15.496 -2.977 -11.778 1.00 89.38 87 ASP A N 1
ATOM 658 C CA . ASP A 1 87 ? 16.540 -2.980 -12.811 1.00 89.38 87 ASP A CA 1
ATOM 659 C C . ASP A 1 87 ? 16.641 -4.320 -13.559 1.00 89.38 87 ASP A C 1
ATOM 661 O O . ASP A 1 87 ? 17.025 -4.356 -14.727 1.00 89.38 87 ASP A O 1
ATOM 665 N N . SER A 1 88 ? 16.230 -5.416 -12.918 1.00 90.88 88 SER A N 1
ATOM 666 C CA . SER A 1 88 ? 16.226 -6.768 -13.487 1.00 90.88 88 SER A CA 1
ATOM 667 C C . SER A 1 88 ? 14.951 -7.103 -14.269 1.00 90.88 88 SER A C 1
ATOM 669 O O . SER A 1 88 ? 14.901 -8.139 -14.931 1.00 90.88 88 SER A O 1
ATOM 671 N N . GLY A 1 89 ? 13.922 -6.251 -14.215 1.00 92.19 89 GLY A N 1
ATOM 672 C CA . GLY A 1 89 ? 12.664 -6.436 -14.935 1.00 92.19 89 GLY A CA 1
ATOM 673 C C . GLY A 1 89 ? 11.419 -6.480 -14.038 1.00 92.19 89 GLY A C 1
ATOM 674 O O . GLY A 1 89 ? 11.415 -5.931 -12.934 1.00 92.19 89 GLY A O 1
ATOM 675 N N . PRO A 1 90 ? 10.310 -7.050 -14.545 1.00 93.75 90 PRO A N 1
ATOM 676 C CA . PRO A 1 90 ? 9.069 -7.192 -13.792 1.00 93.75 90 PRO A CA 1
ATOM 677 C C . PRO A 1 90 ? 9.220 -8.173 -12.626 1.00 93.75 90 PRO A C 1
ATOM 679 O O . PRO A 1 90 ? 9.752 -9.268 -12.785 1.00 93.75 90 PRO A O 1
ATOM 682 N N . MET A 1 91 ? 8.686 -7.791 -11.473 1.00 96.12 91 MET A N 1
ATOM 683 C CA . MET A 1 91 ? 8.683 -8.555 -10.231 1.00 96.12 91 MET A CA 1
ATOM 684 C C . MET A 1 91 ? 7.253 -8.674 -9.702 1.00 96.12 91 MET A C 1
ATOM 686 O O . MET A 1 91 ? 6.411 -7.809 -9.963 1.00 96.12 91 MET A O 1
ATOM 690 N N . ALA A 1 92 ? 6.980 -9.727 -8.932 1.00 94.56 92 ALA A N 1
ATOM 691 C CA . ALA A 1 92 ? 5.700 -9.915 -8.263 1.00 94.56 92 ALA A CA 1
ATOM 692 C C . ALA A 1 92 ? 5.862 -10.632 -6.918 1.00 94.56 92 ALA A C 1
ATOM 694 O O . ALA A 1 92 ? 6.791 -11.414 -6.728 1.00 94.56 92 ALA A O 1
ATOM 695 N N . SER A 1 93 ? 4.924 -10.386 -6.004 1.00 95.00 93 SER A N 1
ATOM 696 C CA . SER A 1 93 ? 4.832 -11.049 -4.702 1.00 95.00 93 SER A CA 1
ATOM 697 C C . SER A 1 93 ? 3.374 -11.341 -4.349 1.00 95.00 93 SER A C 1
ATOM 699 O O . SER A 1 93 ? 2.484 -10.572 -4.705 1.00 95.00 93 SER A O 1
ATOM 701 N N . ARG A 1 94 ? 3.122 -12.465 -3.667 1.00 93.50 94 ARG A N 1
ATOM 702 C CA . ARG A 1 94 ? 1.789 -12.897 -3.191 1.00 93.50 94 ARG A CA 1
ATOM 703 C C . ARG A 1 94 ? 1.843 -13.506 -1.787 1.00 93.50 94 ARG A C 1
ATOM 705 O O . ARG A 1 94 ? 1.076 -14.404 -1.464 1.00 93.50 94 ARG A O 1
ATOM 712 N N . SER A 1 95 ? 2.798 -13.069 -0.976 1.00 91.25 95 SER A N 1
ATOM 713 C CA . SER A 1 95 ? 3.028 -13.606 0.370 1.00 91.25 95 SER A CA 1
ATOM 714 C C . SER A 1 95 ? 2.393 -12.774 1.481 1.00 91.25 95 SER A C 1
ATOM 716 O O . SER A 1 95 ? 2.318 -13.219 2.622 1.00 91.25 95 SER A O 1
ATOM 718 N N . THR A 1 96 ? 1.934 -11.561 1.172 1.00 96.69 96 THR A N 1
ATOM 719 C CA . THR A 1 96 ? 1.429 -10.638 2.188 1.00 96.69 96 THR A CA 1
ATOM 720 C C . THR A 1 96 ? -0.034 -10.918 2.478 1.00 96.69 96 THR A C 1
ATOM 722 O O . THR A 1 96 ? -0.871 -10.779 1.598 1.00 96.69 96 THR A O 1
ATOM 725 N N . GLN A 1 97 ? -0.355 -11.289 3.710 1.00 97.69 97 GLN A N 1
ATOM 726 C CA . GLN A 1 97 ? -1.725 -11.484 4.176 1.00 97.69 97 GLN A CA 1
ATOM 727 C C . GLN A 1 97 ? -2.238 -10.236 4.892 1.00 97.69 97 GLN A C 1
ATOM 729 O O . GLN A 1 97 ? -1.457 -9.411 5.379 1.00 97.69 97 GLN A O 1
ATOM 734 N N . PHE A 1 98 ? -3.557 -10.114 5.014 1.00 97.62 98 PHE A N 1
ATOM 735 C CA . PHE A 1 98 ? -4.174 -9.061 5.807 1.00 97.62 98 PHE A CA 1
ATOM 736 C C . PHE A 1 98 ? -5.348 -9.562 6.649 1.00 97.62 98 PHE A C 1
ATOM 738 O O . PHE A 1 98 ? -6.040 -10.517 6.309 1.00 97.62 98 PHE A O 1
ATOM 745 N N . LYS A 1 99 ? -5.600 -8.878 7.769 1.00 97.12 99 LYS A N 1
ATOM 746 C CA . LYS A 1 99 ? -6.770 -9.101 8.629 1.00 97.12 99 LYS A CA 1
ATOM 747 C C . LYS A 1 99 ? -7.401 -7.767 9.004 1.00 97.12 99 LYS A C 1
ATOM 749 O O . LYS A 1 99 ? -6.721 -6.896 9.547 1.00 97.12 99 LYS A O 1
ATOM 754 N N . LYS A 1 100 ? -8.698 -7.623 8.731 1.00 95.31 100 LYS A N 1
ATOM 755 C CA . LYS A 1 100 ? -9.510 -6.455 9.106 1.00 95.31 100 LYS A CA 1
ATOM 756 C C . LYS A 1 100 ? -10.211 -6.733 10.441 1.00 95.31 100 LYS A C 1
ATOM 758 O O . LYS A 1 100 ? -10.760 -7.814 10.632 1.00 95.31 100 LYS A O 1
ATOM 763 N N . SER A 1 101 ? -10.194 -5.770 11.357 1.00 93.19 101 SER A N 1
ATOM 764 C CA . SER A 1 101 ? -10.915 -5.825 12.634 1.00 93.19 101 SER A CA 1
ATOM 765 C C . SER A 1 101 ? -11.379 -4.422 13.019 1.00 93.19 101 SER A C 1
ATOM 767 O O . SER A 1 101 ? -10.618 -3.642 13.597 1.00 93.19 101 SER A O 1
ATOM 769 N N . GLY A 1 102 ? -12.628 -4.090 12.683 1.00 91.12 102 GLY A N 1
ATOM 770 C CA . GLY A 1 102 ? -13.154 -2.732 12.822 1.00 91.12 102 GLY A CA 1
ATOM 771 C C . GLY A 1 102 ? -12.312 -1.732 12.025 1.00 91.12 102 GLY A C 1
ATOM 772 O O . GLY A 1 102 ? -11.997 -1.958 10.860 1.00 91.12 102 GLY A O 1
ATOM 773 N N . ASN A 1 103 ? -11.877 -0.660 12.684 1.00 94.31 103 ASN A N 1
ATOM 774 C CA . ASN A 1 103 ? -10.992 0.354 12.105 1.00 94.31 103 ASN A CA 1
ATOM 775 C C . ASN A 1 103 ? -9.510 -0.057 12.076 1.00 94.31 103 ASN A C 1
ATOM 777 O O . ASN A 1 103 ? -8.673 0.718 11.622 1.00 94.31 103 ASN A O 1
ATOM 781 N N . THR A 1 104 ? -9.153 -1.260 12.527 1.00 95.62 104 THR A N 1
ATOM 782 C CA . THR A 1 104 ? -7.766 -1.740 12.533 1.00 95.62 104 THR A CA 1
ATOM 783 C C . THR A 1 104 ? -7.521 -2.735 11.399 1.00 95.62 104 THR A C 1
ATOM 785 O O . THR A 1 104 ? -8.292 -3.674 11.206 1.00 95.62 104 THR A O 1
ATOM 788 N N . LEU A 1 105 ? -6.414 -2.563 10.680 1.00 97.25 105 LEU A N 1
ATOM 789 C CA . LEU A 1 105 ? -5.888 -3.504 9.693 1.00 97.25 105 LEU A CA 1
ATOM 790 C C . LEU A 1 105 ? -4.557 -4.052 10.195 1.00 97.25 105 LEU A C 1
ATOM 792 O O . LEU A 1 105 ? -3.696 -3.303 10.642 1.00 97.25 105 LEU A O 1
ATOM 796 N N . THR A 1 106 ? -4.377 -5.364 10.127 1.00 97.81 106 THR A N 1
ATOM 797 C CA . THR A 1 106 ? -3.086 -6.015 10.374 1.00 97.81 106 THR A CA 1
ATOM 798 C C . THR A 1 106 ? -2.572 -6.567 9.054 1.00 97.81 106 THR A C 1
ATOM 800 O O . THR A 1 106 ? -3.258 -7.384 8.444 1.00 97.81 106 THR A O 1
ATOM 803 N N . ILE A 1 107 ? -1.397 -6.118 8.618 1.00 97.25 107 ILE A N 1
ATOM 804 C CA . ILE A 1 107 ? -0.680 -6.641 7.452 1.00 97.25 107 ILE A CA 1
ATOM 805 C C . ILE A 1 107 ? 0.411 -7.583 7.948 1.00 97.25 107 ILE A C 1
ATOM 807 O O . ILE A 1 107 ? 1.182 -7.220 8.833 1.00 97.25 107 ILE A O 1
ATOM 811 N N . ILE A 1 108 ? 0.4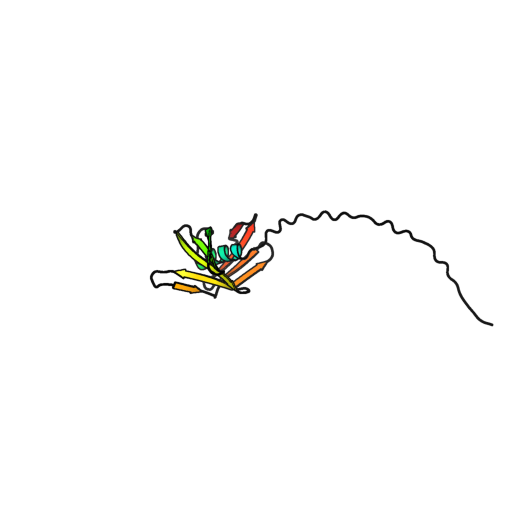80 -8.777 7.372 1.00 96.75 108 ILE A N 1
ATOM 812 C CA . ILE A 1 108 ? 1.433 -9.827 7.728 1.00 96.75 108 ILE A CA 1
ATOM 813 C C . ILE A 1 108 ? 2.216 -10.152 6.457 1.00 96.75 108 ILE A C 1
ATOM 815 O O . ILE A 1 108 ? 1.695 -10.820 5.569 1.00 96.75 108 ILE A O 1
ATOM 819 N N . GLY A 1 109 ? 3.434 -9.631 6.333 1.00 90.88 109 GLY A N 1
ATOM 820 C CA . GLY A 1 109 ? 4.325 -9.912 5.206 1.00 90.88 109 GLY A CA 1
ATOM 821 C C . GLY A 1 109 ? 5.567 -10.687 5.639 1.00 90.88 109 GLY A C 1
ATOM 822 O O . GLY A 1 109 ? 5.852 -10.807 6.830 1.00 90.88 109 GLY A O 1
ATOM 823 N N . ASP A 1 110 ? 6.348 -11.151 4.663 1.00 84.38 110 ASP A N 1
ATOM 824 C CA . ASP A 1 110 ? 7.596 -11.896 4.910 1.00 84.38 110 ASP A CA 1
ATOM 825 C C . ASP A 1 110 ? 8.613 -11.105 5.741 1.00 84.38 110 ASP A C 1
ATOM 827 O O . ASP A 1 110 ? 9.428 -11.673 6.462 1.00 84.38 110 ASP A O 1
ATOM 831 N N . LEU A 1 111 ? 8.565 -9.777 5.622 1.00 82.81 111 LEU A N 1
ATOM 832 C CA . LEU A 1 111 ? 9.521 -8.862 6.237 1.00 82.81 111 LEU A CA 1
ATOM 833 C C . LEU A 1 111 ? 9.040 -8.306 7.583 1.00 82.81 111 LEU A C 1
ATOM 835 O O . LEU A 1 111 ? 9.776 -7.570 8.238 1.00 82.81 111 LEU A O 1
ATOM 839 N N . GLY A 1 112 ? 7.818 -8.641 8.003 1.00 88.56 112 GLY A N 1
ATOM 840 C CA . GLY A 1 112 ? 7.265 -8.183 9.270 1.00 88.56 112 GLY A CA 1
ATOM 841 C C . GLY A 1 112 ? 5.745 -8.076 9.282 1.00 88.56 112 GLY A C 1
ATOM 842 O O . GLY A 1 112 ? 5.062 -8.138 8.256 1.00 88.56 112 GLY A O 1
ATOM 843 N N . THR A 1 113 ? 5.219 -7.892 10.490 1.00 94.81 113 THR A N 1
ATOM 844 C CA . THR A 1 113 ? 3.806 -7.594 10.731 1.00 94.81 113 THR A CA 1
ATOM 845 C C . THR A 1 113 ? 3.669 -6.139 11.151 1.00 94.81 113 THR A C 1
ATOM 847 O O . THR A 1 113 ? 4.375 -5.700 12.054 1.00 94.81 113 THR A O 1
ATOM 850 N N . ALA A 1 114 ? 2.737 -5.416 10.536 1.00 95.69 114 ALA A N 1
ATOM 851 C CA . ALA A 1 114 ? 2.403 -4.047 10.906 1.00 95.69 114 ALA A CA 1
ATOM 852 C C . ALA A 1 114 ? 0.901 -3.900 11.134 1.00 95.69 114 ALA A C 1
ATOM 854 O O . ALA A 1 114 ? 0.080 -4.566 10.492 1.00 95.69 114 ALA A O 1
ATOM 855 N N . ARG A 1 115 ? 0.539 -3.002 12.049 1.00 97.06 115 ARG A N 1
ATOM 856 C CA . ARG A 1 115 ? -0.846 -2.614 12.285 1.00 97.06 115 ARG A CA 1
ATOM 857 C C . ARG A 1 115 ? -1.086 -1.199 11.800 1.00 97.06 115 ARG A C 1
ATOM 859 O O . ARG A 1 115 ? -0.220 -0.331 11.869 1.00 97.06 115 ARG A O 1
ATOM 866 N N . PHE A 1 116 ? -2.298 -0.982 11.324 1.00 96.50 116 PHE A N 1
ATOM 867 C CA . PHE A 1 116 ? -2.762 0.294 10.823 1.00 96.50 116 PHE A CA 1
ATOM 868 C C . PHE A 1 116 ? -4.131 0.597 11.404 1.00 96.50 116 PHE A C 1
ATOM 870 O O . PHE A 1 116 ? -4.945 -0.310 11.592 1.00 96.50 116 PHE A O 1
ATOM 877 N N . ARG A 1 117 ? -4.407 1.874 11.649 1.00 96.19 117 ARG A N 1
ATOM 878 C CA . ARG A 1 117 ? -5.727 2.356 12.056 1.00 96.19 117 ARG A CA 1
ATOM 879 C C . ARG A 1 117 ? -6.273 3.298 11.008 1.00 96.19 117 ARG A C 1
ATOM 881 O O . ARG A 1 117 ? -5.541 4.142 10.502 1.00 96.19 117 ARG A O 1
ATOM 888 N N . LEU A 1 118 ? -7.552 3.131 10.710 1.00 95.12 118 LEU A N 1
ATOM 889 C CA . LEU A 1 118 ? -8.307 3.973 9.806 1.00 95.12 118 LEU A CA 1
ATOM 890 C C . LEU A 1 118 ? -9.043 5.056 10.600 1.00 95.12 118 LEU A C 1
ATOM 892 O O . LEU A 1 118 ? -9.791 4.749 11.530 1.00 95.12 118 LEU A O 1
ATOM 896 N N . THR A 1 119 ? -8.821 6.307 10.212 1.00 93.19 119 THR A N 1
ATOM 897 C CA . THR A 1 119 ? -9.449 7.504 10.774 1.00 93.19 119 THR A CA 1
ATOM 898 C C . THR A 1 119 ? -9.755 8.448 9.615 1.00 93.19 119 THR A C 1
ATOM 900 O O . THR A 1 119 ? -8.857 8.772 8.837 1.00 93.19 119 THR A O 1
ATOM 903 N N . ASP A 1 120 ? -11.012 8.864 9.464 1.00 89.88 120 ASP A N 1
ATOM 904 C CA . ASP A 1 120 ? -11.460 9.806 8.424 1.00 89.88 120 ASP A CA 1
ATOM 905 C C . ASP A 1 120 ? -11.026 9.405 6.996 1.00 89.88 120 ASP A C 1
ATOM 907 O O . ASP A 1 120 ? -10.516 10.213 6.214 1.00 89.88 120 ASP A O 1
ATOM 911 N N . GLY A 1 121 ? -11.149 8.113 6.670 1.00 88.44 121 GLY A N 1
ATOM 912 C CA . GLY A 1 121 ? -10.769 7.556 5.365 1.00 88.44 121 GLY A CA 1
ATOM 913 C C . GLY A 1 121 ? -9.260 7.509 5.088 1.00 88.44 121 GLY A C 1
ATOM 914 O O . GLY A 1 121 ? -8.851 7.208 3.967 1.00 88.44 121 GLY A O 1
ATO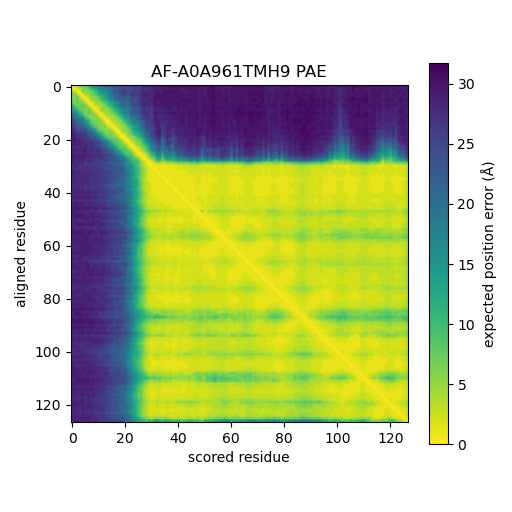M 915 N N . LYS A 1 122 ? -8.416 7.794 6.085 1.00 91.25 122 LYS A N 1
ATOM 916 C CA . LYS A 1 122 ? -6.953 7.725 5.990 1.00 91.25 122 LYS A CA 1
ATOM 917 C C . LYS A 1 122 ? -6.408 6.737 6.999 1.00 91.25 122 LYS A C 1
ATOM 919 O O . LYS A 1 122 ? -6.929 6.612 8.103 1.00 91.25 122 LYS A O 1
ATOM 924 N N . TRP A 1 123 ? -5.340 6.045 6.627 1.00 94.88 123 TRP A N 1
ATOM 925 C CA . TRP A 1 123 ? -4.671 5.127 7.532 1.00 94.88 123 TRP A CA 1
ATOM 926 C C . TRP A 1 123 ? -3.407 5.738 8.136 1.00 94.88 123 TRP A C 1
ATOM 928 O O . TRP A 1 123 ? -2.729 6.555 7.511 1.00 94.88 123 TRP A O 1
ATOM 938 N N . SER A 1 124 ? -3.070 5.305 9.347 1.00 94.50 124 SER A N 1
ATOM 939 C CA . SER A 1 124 ? -1.787 5.561 10.004 1.00 94.50 124 SER A CA 1
ATOM 940 C C . SER A 1 124 ? -1.239 4.279 10.630 1.00 94.50 124 SER A C 1
ATOM 942 O O . SER A 1 124 ? -2.005 3.371 10.956 1.00 94.50 124 SER A O 1
ATOM 944 N N . PHE A 1 125 ? 0.084 4.194 10.783 1.00 93.88 125 PHE A N 1
ATOM 945 C CA . PHE A 1 125 ? 0.729 3.097 11.507 1.00 93.88 125 PHE A CA 1
ATOM 946 C C . PHE A 1 125 ? 0.329 3.109 12.988 1.00 93.88 125 PHE A C 1
ATOM 948 O O . PHE A 1 125 ? 0.183 4.172 13.596 1.00 93.88 125 PHE A O 1
ATOM 955 N N . VAL A 1 126 ? 0.169 1.917 13.559 1.00 91.19 126 VAL A N 1
ATOM 956 C CA . VAL A 1 126 ? -0.072 1.686 14.984 1.00 91.19 126 VAL A CA 1
ATOM 957 C C . VAL A 1 126 ? 0.920 0.634 15.454 1.00 91.19 126 VAL A C 1
ATOM 959 O O . VAL A 1 126 ? 1.069 -0.396 14.797 1.00 91.19 126 VAL A O 1
ATOM 962 N N . GLU A 1 127 ? 1.592 0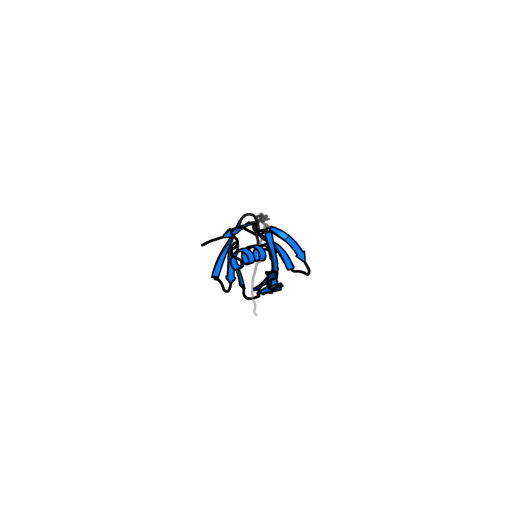.924 16.561 1.00 68.38 127 GLU A N 1
ATOM 963 C CA . GLU A 1 127 ? 2.497 -0.001 17.251 1.00 68.38 127 GLU A CA 1
ATOM 964 C C . GLU A 1 127 ? 1.735 -1.187 17.866 1.00 68.38 127 GLU A C 1
ATOM 966 O O . GLU A 1 127 ? 0.659 -0.958 18.475 1.00 68.38 127 GLU A O 1
#

Radius of gyration: 27.0 Å; Cα contacts (8 Å, |Δi|>4): 206; chains: 1; bounding box: 92×46×49 Å